Protein AF-I4A440-F1 (afdb_monomer_lite)

Structure (mmCIF, N/CA/C/O backbone):
data_AF-I4A440-F1
#
_entry.id   AF-I4A440-F1
#
loop_
_atom_site.group_PDB
_atom_site.id
_atom_site.type_symbol
_atom_site.label_atom_id
_atom_site.label_alt_id
_atom_site.label_comp_id
_atom_site.label_asym_id
_atom_site.label_entity_id
_atom_site.label_seq_id
_atom_site.pdbx_PDB_ins_code
_atom_site.Cartn_x
_atom_site.Cartn_y
_atom_site.Cartn_z
_atom_site.occupancy
_atom_site.B_iso_or_equiv
_atom_site.auth_seq_id
_atom_site.auth_comp_id
_atom_site.auth_asym_id
_atom_site.auth_atom_id
_atom_site.pdbx_PDB_model_num
ATOM 1 N N . MET A 1 1 ? -0.508 -0.176 -19.963 1.00 62.06 1 MET A N 1
ATOM 2 C CA . MET A 1 1 ? -1.621 -0.985 -19.403 1.00 62.06 1 MET A CA 1
ATOM 3 C C . MET A 1 1 ? -1.423 -1.416 -17.940 1.00 62.06 1 MET A C 1
ATOM 5 O O . MET A 1 1 ? -2.401 -1.397 -17.209 1.00 62.06 1 MET A O 1
ATOM 9 N N . LYS A 1 2 ? -0.205 -1.730 -17.459 1.00 75.69 2 LYS A N 1
ATOM 10 C CA . LYS A 1 2 ? 0.044 -2.178 -16.063 1.00 75.69 2 LYS A CA 1
ATOM 11 C C . LYS A 1 2 ? -0.267 -1.134 -14.969 1.00 75.69 2 LYS A C 1
ATOM 13 O O . LYS A 1 2 ? -0.768 -1.492 -13.912 1.00 75.69 2 LYS A O 1
ATOM 18 N N . VAL A 1 3 ? -0.028 0.151 -15.245 1.00 77.25 3 VAL A N 1
ATOM 19 C CA . VAL A 1 3 ? -0.281 1.260 -14.296 1.00 77.25 3 VAL A CA 1
ATOM 20 C C . VAL A 1 3 ? -1.764 1.378 -13.932 1.00 77.25 3 VAL A C 1
ATOM 22 O O . VAL A 1 3 ? -2.101 1.531 -12.763 1.00 77.25 3 VAL A O 1
ATOM 25 N N . ILE A 1 4 ? -2.652 1.259 -14.925 1.00 83.69 4 ILE A N 1
ATOM 26 C CA . ILE A 1 4 ? -4.104 1.362 -14.721 1.00 83.69 4 ILE A CA 1
ATOM 27 C C . ILE A 1 4 ? -4.583 0.229 -13.809 1.00 83.69 4 ILE A C 1
ATOM 29 O O . ILE A 1 4 ? -5.315 0.486 -12.862 1.00 83.69 4 ILE A O 1
ATOM 33 N N . ALA A 1 5 ? -4.096 -0.998 -14.030 1.00 85.50 5 ALA A N 1
ATOM 34 C CA . ALA A 1 5 ? -4.441 -2.148 -13.196 1.00 85.50 5 ALA A CA 1
ATOM 35 C C . ALA A 1 5 ? -4.030 -1.951 -11.727 1.00 85.50 5 ALA A C 1
ATOM 37 O O . ALA A 1 5 ? -4.820 -2.234 -10.831 1.00 85.50 5 ALA A O 1
ATOM 38 N N . ILE A 1 6 ? -2.831 -1.411 -11.478 1.00 85.44 6 ILE A N 1
ATOM 39 C CA . ILE A 1 6 ? -2.372 -1.082 -10.121 1.00 85.44 6 ILE A CA 1
ATOM 40 C C . ILE A 1 6 ? -3.315 -0.066 -9.485 1.00 85.44 6 ILE A C 1
ATOM 42 O O . ILE A 1 6 ? -3.857 -0.325 -8.416 1.00 85.44 6 ILE A O 1
ATOM 46 N N . ILE A 1 7 ? -3.576 1.056 -10.156 1.00 85.88 7 ILE A N 1
ATOM 47 C CA . ILE A 1 7 ? -4.449 2.105 -9.618 1.00 85.88 7 ILE A CA 1
ATOM 48 C C . ILE A 1 7 ? -5.836 1.541 -9.279 1.00 85.88 7 ILE A C 1
ATOM 50 O O . ILE A 1 7 ? -6.335 1.772 -8.180 1.00 85.88 7 ILE A O 1
ATOM 54 N N . THR A 1 8 ? -6.430 0.739 -10.167 1.00 88.50 8 THR A N 1
ATOM 55 C CA . THR A 1 8 ? -7.731 0.103 -9.919 1.00 88.50 8 THR A CA 1
ATOM 56 C C . THR A 1 8 ? -7.705 -0.803 -8.688 1.00 88.50 8 THR A C 1
ATOM 58 O O . THR A 1 8 ? -8.600 -0.711 -7.851 1.00 88.50 8 THR A O 1
ATOM 61 N N . VAL A 1 9 ? -6.676 -1.642 -8.532 1.00 89.19 9 VAL A N 1
ATOM 62 C CA . VAL A 1 9 ? -6.543 -2.536 -7.370 1.00 89.19 9 VAL A CA 1
ATOM 63 C C . VAL A 1 9 ? -6.422 -1.738 -6.071 1.00 89.19 9 VAL A C 1
ATOM 65 O O . VAL A 1 9 ? -7.149 -2.012 -5.119 1.00 89.19 9 VAL A O 1
ATOM 68 N N . PHE A 1 10 ? -5.569 -0.712 -6.033 1.00 87.25 10 PHE A N 1
ATOM 69 C CA . PHE A 1 10 ? -5.386 0.115 -4.837 1.00 87.25 10 PHE A CA 1
ATOM 70 C C . PHE A 1 10 ? -6.657 0.896 -4.463 1.00 87.25 10 PHE A C 1
ATOM 72 O O . PHE A 1 10 ? -6.986 0.985 -3.278 1.00 87.25 10 PHE A O 1
ATOM 79 N N . ILE A 1 11 ? -7.426 1.379 -5.448 1.00 88.81 11 ILE A N 1
ATOM 80 C CA . ILE A 1 11 ? -8.730 2.024 -5.216 1.00 88.81 11 ILE A CA 1
ATOM 81 C C . ILE A 1 11 ? -9.732 1.037 -4.609 1.00 88.81 11 ILE A C 1
ATOM 83 O O . ILE A 1 11 ? -10.376 1.360 -3.613 1.00 88.81 11 ILE A O 1
ATOM 87 N N . VAL A 1 12 ? -9.854 -0.171 -5.170 1.00 91.88 12 VAL A N 1
ATOM 88 C CA . VAL A 1 12 ? -10.779 -1.199 -4.660 1.00 91.88 12 VAL A CA 1
ATOM 89 C C . VAL A 1 12 ? -10.419 -1.595 -3.228 1.00 91.88 12 VAL A C 1
ATOM 91 O O . VAL A 1 12 ? -11.297 -1.669 -2.370 1.00 91.88 12 VAL A O 1
ATOM 94 N N . ILE A 1 13 ? -9.130 -1.794 -2.939 1.00 88.44 13 ILE A N 1
ATOM 95 C CA . ILE A 1 13 ? -8.664 -2.124 -1.587 1.00 88.44 13 ILE A CA 1
ATOM 96 C C . ILE A 1 13 ? -8.992 -0.986 -0.611 1.00 88.44 13 ILE A C 1
ATOM 98 O O . ILE A 1 13 ? -9.515 -1.256 0.473 1.00 88.44 13 ILE A O 1
ATOM 102 N N . GLY A 1 14 ? -8.743 0.270 -0.995 1.00 86.44 14 GLY A N 1
ATOM 103 C CA . GLY A 1 14 ? -9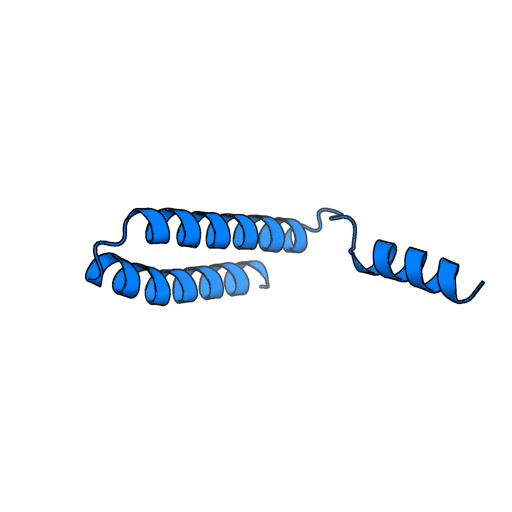.109 1.442 -0.198 1.00 86.44 14 GLY A CA 1
ATOM 104 C C . GLY A 1 14 ? -10.611 1.492 0.088 1.00 86.44 14 GLY A C 1
ATOM 105 O O . GLY A 1 14 ? -11.017 1.545 1.244 1.00 86.44 14 GLY A O 1
ATOM 106 N N . LEU A 1 15 ? -11.453 1.354 -0.939 1.00 86.75 15 LEU A N 1
ATOM 107 C CA . LEU A 1 15 ? -12.913 1.361 -0.796 1.00 86.75 15 LEU A CA 1
ATOM 108 C C . LEU A 1 15 ? -13.455 0.228 0.081 1.00 86.75 15 LEU A C 1
ATOM 110 O O . LEU A 1 15 ? -14.507 0.396 0.687 1.00 86.75 15 LEU A O 1
ATOM 114 N N . ILE A 1 16 ? -12.770 -0.912 0.175 1.00 86.00 16 ILE A N 1
ATOM 115 C CA . ILE A 1 16 ? -13.166 -2.009 1.070 1.00 86.00 16 ILE A CA 1
ATOM 116 C C . ILE A 1 16 ? -12.672 -1.758 2.504 1.00 86.00 16 ILE A C 1
ATOM 118 O O . ILE A 1 16 ? -13.405 -2.010 3.465 1.00 86.00 16 ILE A O 1
ATOM 122 N N . GLN A 1 17 ? -11.443 -1.259 2.673 1.00 82.56 17 GLN A N 1
ATOM 123 C CA . GLN A 1 17 ? -10.846 -1.035 3.994 1.00 82.56 17 GLN A CA 1
ATOM 124 C C . GLN A 1 17 ? -11.419 0.201 4.700 1.00 82.56 17 GLN A C 1
ATOM 126 O O . GLN A 1 17 ? -11.838 0.109 5.856 1.00 82.56 17 GLN A O 1
ATOM 131 N N . THR A 1 18 ? -11.498 1.345 4.016 1.00 79.75 18 THR A N 1
ATOM 132 C CA . THR A 1 18 ? -11.909 2.632 4.594 1.00 79.75 18 THR A CA 1
ATOM 133 C C . THR A 1 18 ? -13.275 2.588 5.294 1.00 79.75 18 THR A C 1
ATOM 135 O O . THR A 1 18 ? -13.331 2.937 6.475 1.00 79.75 18 THR A O 1
ATOM 138 N N . PRO A 1 19 ? -14.384 2.122 4.681 1.00 78.50 19 PRO A N 1
ATOM 139 C CA . PRO A 1 19 ? -15.688 2.138 5.346 1.00 78.50 1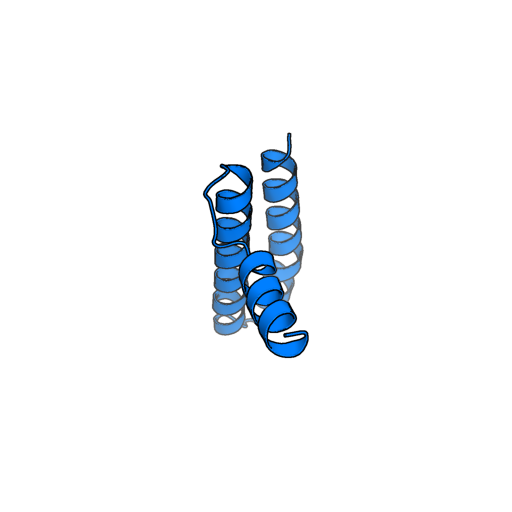9 PRO A CA 1
ATOM 140 C C . PRO A 1 19 ? -15.741 1.187 6.544 1.00 78.50 19 PRO A C 1
ATOM 142 O O . PRO A 1 19 ? -16.446 1.456 7.517 1.00 78.50 19 PRO A O 1
ATOM 145 N N . LYS A 1 20 ? -14.981 0.086 6.508 1.00 78.19 20 LYS A N 1
ATOM 146 C CA . LYS A 1 20 ? -14.947 -0.902 7.589 1.00 78.19 20 LYS A CA 1
ATOM 147 C C . LYS A 1 20 ? -14.329 -0.314 8.859 1.00 78.19 20 LYS A C 1
ATOM 149 O O . LYS A 1 20 ? -14.837 -0.573 9.949 1.00 78.19 20 LYS A O 1
ATOM 154 N N . LEU A 1 21 ? -13.292 0.513 8.721 1.00 73.94 21 LEU A N 1
ATOM 155 C CA . LEU A 1 21 ? -12.641 1.166 9.856 1.00 73.94 21 LEU A CA 1
ATOM 156 C C . LEU A 1 21 ? -13.329 2.469 10.287 1.00 73.94 21 LEU A C 1
ATOM 158 O O . LEU A 1 21 ? -13.420 2.731 11.488 1.00 73.94 21 LEU A O 1
ATOM 162 N N . VAL A 1 22 ? -13.891 3.242 9.348 1.00 77.94 22 VAL A N 1
ATOM 163 C CA . VAL A 1 22 ? -14.716 4.421 9.676 1.00 77.94 22 VAL A CA 1
ATOM 164 C C . VAL A 1 22 ? -15.917 4.006 10.532 1.00 77.94 22 VAL A C 1
ATOM 166 O O . VAL A 1 22 ? -16.195 4.642 11.549 1.00 77.94 22 VAL A O 1
ATOM 169 N N . ARG A 1 23 ? -16.577 2.882 10.206 1.00 77.38 23 ARG A N 1
ATOM 170 C CA . ARG A 1 23 ? -17.682 2.337 11.021 1.00 77.38 23 ARG A CA 1
ATOM 171 C C . ARG A 1 23 ? -17.253 1.928 12.431 1.00 77.38 23 ARG A C 1
ATOM 173 O O . ARG A 1 23 ? -18.076 1.987 13.338 1.00 77.38 23 ARG A O 1
ATOM 180 N N . LYS A 1 24 ? -15.989 1.545 12.632 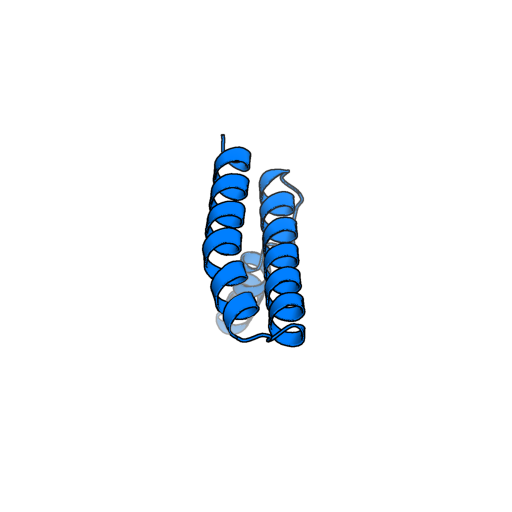1.00 79.75 24 LYS A N 1
ATOM 181 C CA . LYS A 1 24 ? -15.439 1.203 13.952 1.00 79.75 24 LYS A CA 1
ATOM 182 C C . LYS A 1 24 ? -14.894 2.411 14.732 1.00 79.75 24 LYS A C 1
ATOM 184 O O . LYS A 1 24 ? -14.435 2.221 15.851 1.00 79.75 24 LYS A O 1
ATOM 189 N N . LYS A 1 25 ? -14.948 3.640 14.183 1.00 77.25 25 LYS A N 1
ATOM 190 C CA . LYS A 1 25 ? -14.304 4.859 14.740 1.00 77.25 25 LYS A CA 1
ATOM 191 C C . LYS A 1 25 ? -12.808 4.678 15.039 1.00 77.25 25 LYS A C 1
ATOM 193 O O . LYS A 1 25 ? -12.233 5.347 15.895 1.00 77.25 25 LYS A O 1
ATOM 198 N N . GLN A 1 26 ? -12.175 3.774 14.307 1.00 78.94 26 GLN A N 1
ATOM 199 C CA . GLN A 1 26 ? -10.807 3.338 14.525 1.00 78.94 26 GLN A CA 1
ATOM 200 C C . GLN A 1 26 ? -9.850 4.151 13.646 1.00 78.94 26 GLN A C 1
ATOM 202 O O . GLN A 1 26 ? -9.320 3.690 12.637 1.00 78.94 26 GLN A O 1
ATOM 207 N N . TRP A 1 27 ? -9.685 5.423 14.016 1.00 78.81 27 TRP A N 1
ATOM 208 C CA . TRP A 1 27 ? -8.814 6.383 13.329 1.00 78.81 27 TRP A CA 1
ATOM 209 C C . TRP A 1 27 ? -7.333 5.973 13.293 1.00 78.81 27 TRP A C 1
ATOM 211 O O . TRP A 1 27 ? -6.718 6.136 12.238 1.00 78.81 27 TRP A O 1
ATOM 221 N N . PRO A 1 28 ? -6.747 5.398 14.367 1.00 83.00 28 PRO A N 1
ATOM 222 C CA . PRO A 1 28 ? -5.365 4.929 14.320 1.00 83.00 28 PRO A CA 1
ATOM 223 C C . PRO A 1 28 ? -5.185 3.783 13.321 1.00 83.00 28 PRO A C 1
ATOM 225 O O . PRO A 1 28 ? -4.242 3.798 12.530 1.00 83.00 28 PRO A O 1
ATOM 228 N N . GLU A 1 29 ? -6.118 2.826 13.283 1.00 81.56 29 GLU A N 1
ATOM 229 C CA . GLU A 1 29 ? -6.067 1.753 12.290 1.00 81.56 29 GLU A CA 1
ATOM 230 C C . GLU A 1 29 ? -6.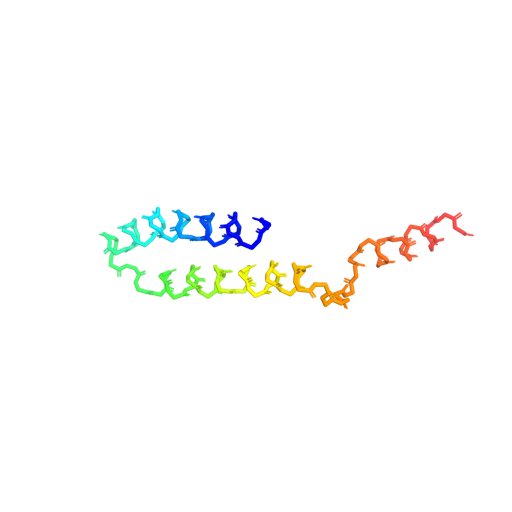295 2.265 10.862 1.00 81.56 29 GLU A C 1
ATOM 232 O O . GLU A 1 29 ? -5.732 1.693 9.927 1.00 81.56 29 GLU A O 1
ATOM 237 N N . LEU A 1 30 ? -7.069 3.345 10.669 1.00 83.50 30 LEU A N 1
ATOM 238 C CA . LEU A 1 30 ? -7.236 3.978 9.353 1.00 83.50 30 LEU A CA 1
ATOM 239 C C . LEU A 1 30 ? -5.907 4.517 8.854 1.00 83.50 30 LEU A C 1
ATOM 241 O O . LEU A 1 30 ? -5.549 4.283 7.703 1.00 83.50 30 LEU A O 1
ATOM 245 N N . ILE A 1 31 ? -5.171 5.199 9.729 1.00 85.06 31 ILE A N 1
ATOM 246 C CA . ILE A 1 31 ? -3.857 5.746 9.404 1.00 85.06 31 ILE A CA 1
ATOM 247 C C . ILE A 1 31 ? -2.883 4.608 9.098 1.00 85.06 31 ILE A C 1
ATOM 249 O O . ILE A 1 31 ? -2.250 4.643 8.049 1.00 85.06 31 ILE A O 1
ATOM 253 N N . ALA A 1 32 ? -2.810 3.572 9.941 1.00 88.31 32 ALA A N 1
ATOM 254 C CA . ALA A 1 32 ? -1.926 2.426 9.713 1.00 88.31 32 ALA A CA 1
ATOM 255 C C . ALA A 1 32 ? -2.230 1.710 8.385 1.00 88.31 32 ALA A C 1
ATOM 257 O O . ALA A 1 32 ? -1.324 1.424 7.604 1.00 88.31 32 ALA A O 1
ATOM 258 N N . SER A 1 33 ? -3.513 1.479 8.099 1.00 85.94 33 SER A N 1
ATOM 259 C CA . SER A 1 33 ? -3.968 0.830 6.866 1.00 85.94 33 SER A CA 1
ATOM 260 C C . SER A 1 33 ? -3.672 1.677 5.631 1.00 85.94 33 SER A C 1
ATOM 262 O O . SER A 1 33 ? -3.179 1.164 4.629 1.00 85.94 33 SER A O 1
ATOM 264 N N . SER A 1 34 ? -3.930 2.985 5.710 1.00 86.56 34 SER A N 1
ATOM 265 C CA . SER A 1 34 ? -3.674 3.927 4.619 1.00 86.56 34 SER A CA 1
ATOM 266 C C . SER A 1 34 ? -2.175 4.082 4.355 1.00 86.56 34 SER A C 1
ATOM 268 O O . SER A 1 34 ? -1.750 4.077 3.203 1.00 86.56 34 SER A O 1
ATOM 270 N N . LEU A 1 35 ? -1.351 4.122 5.409 1.00 90.56 35 LEU A N 1
ATOM 271 C CA . LEU A 1 35 ? 0.107 4.158 5.298 1.00 90.56 35 LEU A CA 1
ATOM 272 C C . LEU A 1 35 ? 0.639 2.888 4.618 1.00 90.56 35 LEU A C 1
ATOM 274 O O . LEU A 1 35 ? 1.474 2.970 3.721 1.00 90.56 35 LEU A O 1
ATOM 278 N N . LEU A 1 36 ? 0.115 1.718 4.993 1.00 89.56 36 LEU A N 1
ATOM 279 C CA . LEU A 1 36 ? 0.501 0.439 4.399 1.00 89.56 36 LEU A CA 1
ATOM 280 C C . LEU A 1 36 ? 0.092 0.347 2.920 1.00 89.56 36 LEU A C 1
ATOM 282 O O . LEU A 1 36 ? 0.889 -0.070 2.078 1.00 89.56 36 LEU A O 1
ATOM 286 N N . LEU A 1 37 ? -1.125 0.796 2.592 1.00 88.88 37 LEU A N 1
ATOM 287 C CA . LEU A 1 37 ? -1.609 0.956 1.217 1.00 88.88 37 LEU A CA 1
ATOM 288 C C . LEU A 1 37 ? -0.700 1.888 0.412 1.00 88.88 37 LEU A C 1
ATOM 290 O O . LEU A 1 37 ? -0.336 1.570 -0.717 1.00 88.88 37 LEU A O 1
ATOM 294 N N . PHE A 1 38 ? -0.297 3.014 0.995 1.00 89.62 38 PHE A N 1
ATOM 295 C CA . PHE A 1 38 ? 0.561 3.991 0.338 1.00 89.62 38 PHE A CA 1
ATOM 296 C C . PHE A 1 38 ? 1.962 3.434 0.059 1.00 89.62 38 PHE A C 1
ATOM 298 O O . PHE A 1 38 ? 2.471 3.579 -1.050 1.00 89.62 38 PHE A O 1
ATOM 305 N N . ILE A 1 39 ? 2.554 2.715 1.017 1.00 89.50 39 ILE A N 1
ATOM 306 C CA . ILE A 1 39 ? 3.836 2.020 0.829 1.00 89.50 39 ILE A CA 1
ATOM 307 C C . ILE A 1 39 ? 3.723 0.983 -0.294 1.00 89.50 39 ILE A C 1
ATOM 309 O O . ILE A 1 39 ? 4.556 0.959 -1.200 1.00 89.50 39 ILE A O 1
ATOM 313 N N . GLY A 1 40 ? 2.671 0.158 -0.281 1.00 88.44 40 GLY A N 1
ATOM 314 C CA . GLY A 1 40 ? 2.422 -0.822 -1.339 1.00 88.44 40 GLY A CA 1
ATOM 315 C C . GLY A 1 40 ? 2.257 -0.173 -2.716 1.00 88.44 40 GLY A C 1
ATOM 316 O O . GLY A 1 40 ? 2.775 -0.694 -3.708 1.00 88.44 40 GLY A O 1
ATOM 317 N N . PHE A 1 41 ? 1.583 0.979 -2.779 1.00 88.69 41 PHE A N 1
ATOM 318 C CA . PHE A 1 41 ? 1.390 1.732 -4.014 1.00 88.69 41 PHE A CA 1
ATOM 319 C C . PHE A 1 41 ? 2.715 2.272 -4.541 1.00 88.69 41 PHE A C 1
ATOM 321 O O . PHE A 1 41 ? 3.021 2.060 -5.709 1.00 88.69 41 PHE A O 1
ATOM 328 N N . ILE A 1 42 ? 3.530 2.897 -3.685 1.00 88.62 42 ILE A N 1
ATOM 329 C CA . ILE A 1 42 ? 4.860 3.401 -4.050 1.00 88.62 42 ILE A CA 1
ATOM 330 C C . ILE A 1 42 ? 5.732 2.266 -4.585 1.00 88.62 42 ILE A C 1
ATOM 332 O O . ILE A 1 42 ? 6.312 2.405 -5.656 1.00 88.62 42 ILE A O 1
ATOM 336 N N . LEU A 1 43 ? 5.796 1.126 -3.891 1.00 84.81 43 LEU A N 1
ATOM 337 C CA . LEU A 1 43 ? 6.592 -0.025 -4.332 1.00 84.81 43 LEU A CA 1
ATOM 338 C C . LEU A 1 43 ? 6.122 -0.562 -5.689 1.00 84.81 43 LEU A C 1
ATOM 340 O O . LEU A 1 43 ? 6.937 -0.808 -6.578 1.00 84.81 43 LEU A O 1
ATOM 344 N N . SER A 1 44 ? 4.806 -0.700 -5.867 1.00 84.56 44 SER A N 1
ATOM 345 C CA . SER A 1 44 ? 4.212 -1.168 -7.124 1.00 84.56 44 SER A CA 1
ATOM 346 C C . SER A 1 44 ? 4.431 -0.163 -8.259 1.00 84.56 44 SER A C 1
ATOM 348 O O . SER A 1 44 ? 4.699 -0.545 -9.397 1.00 84.56 44 SER A O 1
ATOM 350 N N . PHE A 1 45 ? 4.350 1.131 -7.952 1.00 83.88 45 PHE A N 1
ATOM 351 C CA . PHE A 1 45 ? 4.601 2.211 -8.895 1.00 83.88 45 PHE A CA 1
ATOM 352 C C . PHE A 1 45 ? 6.069 2.233 -9.327 1.00 83.88 45 PHE A C 1
ATOM 354 O O . PHE A 1 45 ? 6.331 2.220 -10.528 1.00 83.88 45 PHE A O 1
ATOM 361 N N . LEU A 1 46 ? 7.013 2.163 -8.377 1.00 83.44 46 LEU A N 1
ATOM 362 C CA . LEU A 1 46 ? 8.449 2.064 -8.657 1.00 83.44 46 LEU A CA 1
ATOM 363 C C . LEU A 1 46 ? 8.774 0.834 -9.522 1.00 83.44 46 LEU A C 1
ATOM 365 O O . LEU A 1 46 ? 9.554 0.945 -10.466 1.00 83.44 46 LEU A O 1
ATOM 369 N N . GLN A 1 47 ? 8.133 -0.315 -9.271 1.00 78.38 47 GLN A N 1
ATOM 370 C CA . GLN A 1 47 ? 8.293 -1.500 -10.124 1.00 78.38 47 GLN A CA 1
ATOM 371 C C . GLN A 1 47 ? 7.822 -1.256 -11.560 1.00 78.38 47 GLN A C 1
ATOM 373 O O . GLN A 1 47 ? 8.448 -1.732 -12.505 1.00 78.38 47 GLN A O 1
ATOM 378 N N . VAL A 1 48 ? 6.711 -0.540 -11.750 1.00 80.62 48 VAL A N 1
ATOM 379 C CA . VAL A 1 48 ? 6.139 -0.337 -13.087 1.00 80.62 48 VAL A CA 1
ATOM 380 C C . VAL A 1 48 ? 6.849 0.740 -13.891 1.00 80.62 48 VAL A C 1
ATOM 382 O O . VAL A 1 48 ? 6.926 0.602 -15.112 1.00 80.62 48 VAL A O 1
ATOM 385 N N . ILE A 1 49 ? 7.415 1.759 -13.243 1.00 78.12 49 ILE A N 1
ATOM 386 C CA . ILE A 1 49 ? 8.291 2.731 -13.919 1.00 78.12 49 ILE A CA 1
ATOM 387 C C . ILE A 1 49 ? 9.666 2.140 -14.271 1.00 78.12 49 ILE A C 1
ATOM 389 O O . ILE A 1 49 ? 10.482 2.829 -14.874 1.00 78.12 49 ILE A O 1
ATOM 393 N N . GLY A 1 50 ? 9.924 0.874 -13.922 1.00 71.62 50 GLY A N 1
ATOM 394 C CA . GLY A 1 50 ? 11.184 0.199 -14.221 1.00 71.62 50 GLY A CA 1
ATOM 395 C C . GLY A 1 50 ? 12.347 0.705 -13.375 1.00 71.62 50 GLY A C 1
ATOM 396 O O . GLY A 1 50 ? 13.494 0.519 -13.768 1.00 71.62 50 GLY A O 1
ATOM 397 N N . ALA A 1 51 ? 12.070 1.339 -12.227 1.00 69.81 51 ALA A N 1
ATOM 398 C CA . ALA A 1 51 ? 13.120 1.603 -11.261 1.00 69.81 51 ALA A CA 1
ATOM 399 C C . ALA A 1 51 ? 13.699 0.248 -10.841 1.00 69.81 51 ALA A C 1
ATOM 401 O O . ALA A 1 51 ? 12.941 -0.646 -10.451 1.00 69.81 51 ALA A O 1
ATOM 402 N N . ASP A 1 52 ? 15.023 0.102 -10.936 1.00 61.84 52 ASP A N 1
ATOM 403 C CA . ASP A 1 52 ? 15.767 -1.048 -10.425 1.00 61.84 52 ASP A CA 1
ATOM 404 C C . ASP A 1 52 ? 15.646 -1.079 -8.896 1.00 61.84 52 ASP A C 1
ATOM 406 O O . ASP A 1 52 ? 16.573 -0.763 -8.150 1.00 61.84 52 ASP A O 1
ATOM 410 N N . LEU A 1 53 ? 14.466 -1.449 -8.397 1.00 62.69 53 LEU A N 1
ATOM 411 C CA . LEU A 1 53 ? 14.340 -1.901 -7.029 1.00 62.69 53 LEU A CA 1
ATOM 412 C C . LEU A 1 53 ? 15.284 -3.092 -6.889 1.00 62.69 53 LEU A C 1
ATOM 414 O O . LEU A 1 53 ? 15.259 -3.976 -7.757 1.00 62.69 53 LEU A O 1
ATOM 418 N N . PRO A 1 54 ? 16.104 -3.144 -5.824 1.00 62.88 54 PRO A N 1
ATOM 419 C CA . PRO A 1 54 ? 16.943 -4.297 -5.561 1.00 62.88 54 PRO A CA 1
ATOM 420 C C . PRO A 1 54 ? 16.032 -5.518 -5.547 1.00 62.88 54 PRO A C 1
ATOM 422 O O . PRO A 1 54 ? 15.211 -5.687 -4.648 1.00 62.88 54 PRO A O 1
ATOM 425 N N . ASN A 1 55 ? 16.106 -6.312 -6.618 1.00 62.88 55 ASN A N 1
ATOM 426 C CA . ASN A 1 55 ? 15.218 -7.442 -6.793 1.00 62.88 55 ASN A CA 1
ATOM 427 C C . ASN A 1 55 ? 15.497 -8.384 -5.617 1.00 62.88 55 ASN A C 1
ATOM 429 O O . ASN A 1 55 ? 16.625 -8.875 -5.523 1.00 62.88 55 ASN A O 1
ATOM 433 N N . PRO A 1 56 ? 14.531 -8.645 -4.721 1.00 67.94 56 PRO A N 1
ATOM 434 C CA . PRO A 1 56 ? 14.756 -9.524 -3.582 1.00 67.94 56 PRO A CA 1
ATOM 435 C C . PRO A 1 56 ? 15.193 -10.922 -4.033 1.00 67.94 56 PRO A C 1
ATOM 437 O O . PRO A 1 56 ? 15.926 -11.583 -3.306 1.00 67.94 56 PRO A O 1
ATOM 440 N N . ASN A 1 57 ? 14.886 -11.328 -5.273 1.00 67.94 57 ASN A N 1
ATOM 441 C CA . ASN A 1 57 ? 15.425 -12.551 -5.862 1.00 67.94 57 ASN A CA 1
ATOM 442 C C . ASN A 1 57 ? 16.950 -12.530 -5.995 1.00 67.94 57 ASN A C 1
ATOM 444 O O . ASN A 1 57 ? 17.551 -13.589 -5.902 1.00 67.94 57 ASN A O 1
ATOM 448 N N . LYS A 1 58 ? 17.600 -11.373 -6.181 1.00 70.25 58 LYS A N 1
ATOM 449 C CA . LYS A 1 58 ? 19.070 -11.274 -6.129 1.00 70.25 58 LYS A CA 1
ATOM 450 C C . LYS A 1 58 ? 19.588 -11.546 -4.714 1.00 70.25 58 LYS A C 1
ATOM 452 O O . LYS A 1 58 ? 20.577 -12.253 -4.566 1.00 70.25 58 LYS A O 1
ATOM 457 N N . GLY A 1 59 ? 18.899 -11.045 -3.687 1.00 70.88 59 GLY A N 1
ATOM 458 C CA . GLY A 1 59 ? 19.226 -11.334 -2.285 1.00 70.88 59 GLY A CA 1
ATOM 459 C C . GLY A 1 59 ? 19.016 -12.809 -1.934 1.00 70.88 59 GLY A C 1
ATOM 460 O O . GLY A 1 59 ? 19.904 -13.450 -1.381 1.00 70.88 59 GLY A O 1
ATOM 461 N N . ILE A 1 60 ? 17.885 -13.380 -2.350 1.00 78.06 60 ILE A N 1
ATOM 462 C CA . ILE A 1 60 ? 17.588 -14.807 -2.194 1.00 78.06 60 ILE A CA 1
ATOM 463 C C . ILE A 1 60 ? 18.613 -15.652 -2.964 1.00 78.06 60 ILE A C 1
ATOM 465 O O . ILE A 1 60 ? 19.134 -16.613 -2.415 1.00 78.06 60 ILE A O 1
ATOM 469 N N . GLN A 1 61 ? 18.977 -15.278 -4.195 1.00 79.81 61 GLN A N 1
ATOM 470 C CA . GLN A 1 61 ? 20.026 -15.962 -4.961 1.00 79.81 61 GLN A CA 1
ATOM 471 C C . GLN A 1 61 ? 21.394 -15.892 -4.280 1.00 79.81 61 GLN A C 1
ATOM 473 O O . GLN A 1 61 ? 22.140 -16.862 -4.361 1.00 79.81 61 GLN A O 1
ATOM 478 N N . ALA A 1 62 ? 21.737 -14.784 -3.619 1.00 81.69 62 ALA A N 1
ATOM 479 C CA . ALA A 1 62 ? 22.983 -14.673 -2.866 1.00 81.69 62 ALA A CA 1
ATOM 480 C C . ALA A 1 62 ? 23.000 -15.636 -1.669 1.00 81.69 62 ALA A C 1
ATOM 482 O O . ALA A 1 62 ? 23.979 -16.351 -1.478 1.00 81.69 62 ALA A O 1
ATOM 483 N N . ILE A 1 63 ? 21.892 -15.721 -0.925 1.00 83.31 63 ILE A N 1
ATOM 484 C CA . ILE A 1 63 ? 21.741 -16.659 0.198 1.00 83.31 63 ILE A CA 1
ATOM 485 C C . ILE A 1 63 ? 21.758 -18.111 -0.295 1.00 83.31 63 ILE A C 1
ATOM 487 O O . ILE A 1 63 ? 22.453 -18.945 0.273 1.00 83.31 63 ILE A O 1
ATOM 491 N N . ILE A 1 64 ? 21.040 -18.418 -1.378 1.00 86.31 64 ILE A N 1
ATOM 492 C CA . ILE A 1 64 ? 21.017 -19.759 -1.977 1.00 86.31 64 ILE A CA 1
ATOM 493 C C . ILE A 1 64 ? 22.414 -20.161 -2.457 1.00 86.31 64 ILE A C 1
ATOM 495 O O . ILE A 1 64 ? 22.852 -21.269 -2.171 1.00 86.31 64 ILE A O 1
ATOM 499 N N . ARG A 1 65 ? 23.136 -19.270 -3.152 1.00 84.12 65 ARG A N 1
ATOM 500 C CA . ARG A 1 65 ? 24.525 -19.529 -3.566 1.00 84.12 65 ARG A CA 1
ATOM 501 C C . ARG A 1 65 ? 25.441 -19.751 -2.369 1.00 84.12 65 ARG A C 1
ATOM 503 O O . ARG A 1 65 ? 26.303 -20.608 -2.457 1.00 84.12 65 ARG A O 1
ATOM 510 N N . PHE A 1 66 ? 25.247 -19.014 -1.278 1.00 82.44 66 PHE A N 1
ATOM 511 C CA . PHE A 1 66 ? 26.009 -19.205 -0.044 1.00 82.44 66 PHE A CA 1
ATOM 512 C C . PHE A 1 66 ? 25.738 -20.565 0.615 1.00 82.44 66 PHE A C 1
ATOM 514 O O . PHE A 1 66 ? 26.640 -21.133 1.209 1.00 82.44 66 PHE A O 1
ATOM 521 N N . PHE A 1 67 ? 24.516 -21.092 0.510 1.00 82.00 67 PHE A N 1
ATOM 522 C CA . PHE A 1 67 ? 24.141 -22.377 1.113 1.00 82.00 67 PHE A CA 1
ATOM 523 C C . PHE A 1 67 ? 24.479 -23.600 0.245 1.00 82.00 67 PHE A C 1
ATOM 525 O O . PHE A 1 67 ? 24.558 -24.711 0.758 1.00 82.00 67 PHE A O 1
ATOM 532 N N . ILE A 1 68 ? 24.597 -23.408 -1.073 1.00 80.00 68 ILE A N 1
ATOM 533 C CA . ILE A 1 68 ? 24.903 -24.460 -2.059 1.00 80.00 68 ILE A CA 1
ATOM 534 C C . ILE A 1 68 ? 26.408 -24.540 -2.376 1.00 80.00 68 ILE A C 1
ATOM 536 O O . ILE A 1 68 ? 26.851 -25.552 -2.919 1.00 80.00 68 ILE A O 1
ATOM 540 N N . SER A 1 69 ? 27.179 -23.490 -2.069 1.00 60.25 69 SER A N 1
ATOM 541 C CA . SER A 1 69 ? 28.644 -23.460 -2.195 1.00 60.25 69 SER A CA 1
ATOM 542 C C . SER A 1 69 ? 29.339 -24.011 -0.958 1.00 60.25 69 SER A C 1
ATOM 544 O O . SER A 1 69 ? 30.506 -24.420 -1.146 1.00 60.25 69 SER A O 1
#

Foldseek 3Di:
DQLVVLVVVLVVQCVVPVVVCVVVVNVVVNVVSVVVSVVVSVVSVCVVVVPPDVPVVVVVVVVVVVVVD

Secondary structure (DSSP, 8-state):
-HHHHHHHHHHHHHHHHHHHHHHTT-HHHHHHHHHHHHHHHHHHHHHHTT-----HHHHHHHHHHHHH-

Sequence (69 aa):
MKVIAIITVFIVIGLIQTPKLVRKKQWPELIASSLLLFIGFILSFLQVIGADLPNPNKGIQAIIRFFIS

Radius of gyration: 17.07 Å; chains: 1; bounding box: 46×31×34 Å

Organism: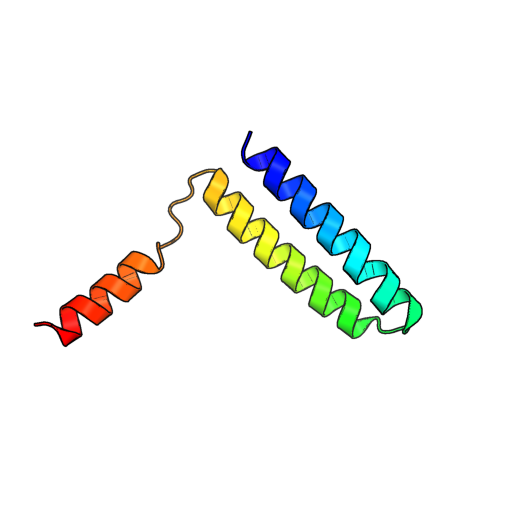 Desulfitobacte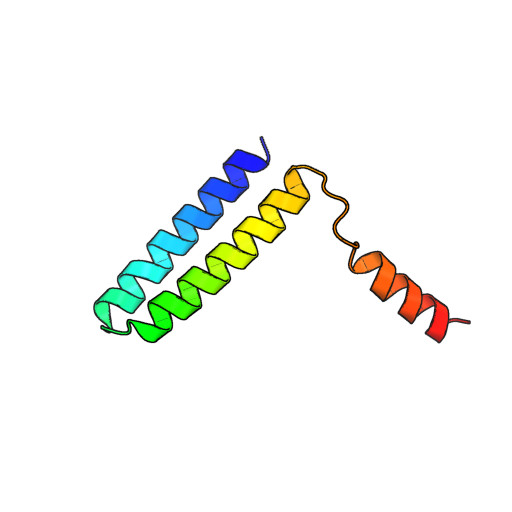rium dehalogenans (strain ATCC 51507 / DSM 9161 / JW/IU-DC1) (NCBI:txid756499)

pLDDT: mean 80.58, std 8.0, range [60.25, 91.88]